Protein AF-A0A179BLR9-F1 (afdb_monomer_lite)

pLDDT: mean 79.7, std 12.79, range [36.75, 91.69]

Radius of gyration: 13.21 Å; chains: 1; bounding box: 29×35×31 Å

Structure (mmCIF, N/CA/C/O backbone):
data_AF-A0A179BLR9-F1
#
_entry.id   AF-A0A179BLR9-F1
#
loop_
_atom_site.group_PDB
_atom_site.id
_atom_site.type_symbol
_atom_site.label_atom_id
_atom_site.label_alt_id
_atom_site.label_comp_id
_atom_site.label_asym_id
_atom_site.label_entity_id
_atom_site.label_seq_id
_atom_site.pdbx_PDB_ins_code
_atom_site.Cartn_x
_atom_site.Cartn_y
_atom_site.Cartn_z
_atom_site.occupancy
_atom_site.B_iso_or_equiv
_atom_site.auth_seq_id
_atom_site.auth_comp_id
_atom_site.auth_asym_id
_atom_site.auth_atom_id
_atom_site.pdbx_PDB_model_num
ATOM 1 N N . MET A 1 1 ? 7.003 -14.435 -12.052 1.00 36.75 1 MET A N 1
ATOM 2 C CA . MET A 1 1 ? 5.749 -13.862 -12.575 1.00 36.75 1 MET A CA 1
ATOM 3 C C . MET A 1 1 ? 4.655 -14.236 -11.608 1.00 36.75 1 MET A C 1
ATOM 5 O O . MET A 1 1 ? 4.218 -15.376 -11.619 1.00 36.75 1 MET A O 1
ATOM 9 N N . THR A 1 2 ? 4.261 -13.303 -10.763 1.00 39.72 2 THR A N 1
ATOM 10 C CA . THR A 1 2 ? 2.920 -13.296 -10.189 1.00 39.72 2 THR A CA 1
ATOM 11 C C . THR A 1 2 ? 2.487 -11.849 -10.309 1.00 39.72 2 THR A C 1
ATOM 13 O O . THR A 1 2 ? 2.745 -11.059 -9.410 1.00 39.72 2 THR A O 1
ATOM 16 N N . SER A 1 3 ? 1.961 -11.477 -11.486 1.00 45.44 3 SER A N 1
ATOM 17 C CA . SER A 1 3 ? 1.013 -10.368 -11.489 1.00 45.44 3 SER A CA 1
ATOM 18 C C . SER A 1 3 ? -0.127 -10.874 -10.632 1.00 45.44 3 SER A C 1
ATOM 20 O O . SER A 1 3 ? -0.691 -11.931 -10.908 1.00 45.44 3 SER A O 1
ATOM 22 N N . ASP A 1 4 ? -0.331 -10.217 -9.513 1.00 55.22 4 ASP A N 1
ATOM 23 C CA . ASP A 1 4 ? -1.473 -10.467 -8.670 1.00 55.22 4 ASP A CA 1
ATOM 24 C C . ASP A 1 4 ? -2.746 -10.342 -9.530 1.00 55.22 4 ASP A C 1
ATOM 26 O O . ASP A 1 4 ? -2.982 -9.290 -10.119 1.00 55.22 4 ASP A O 1
ATOM 30 N N . ASP A 1 5 ? -3.526 -11.421 -9.671 1.00 55.84 5 A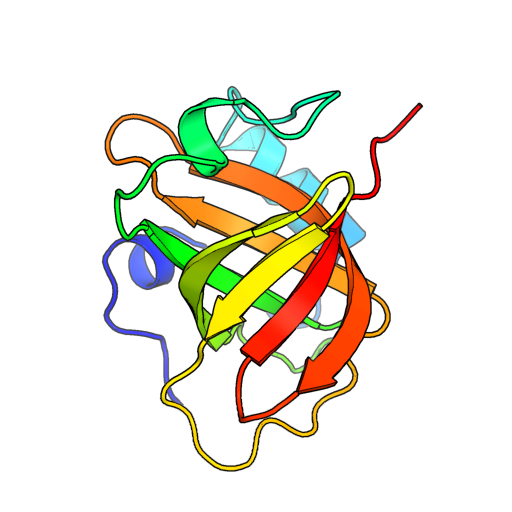SP A N 1
ATOM 31 C CA . ASP A 1 5 ? -4.752 -11.455 -10.497 1.00 55.84 5 ASP A CA 1
ATOM 32 C C . ASP A 1 5 ? -5.924 -10.710 -9.818 1.00 55.84 5 ASP A C 1
ATOM 34 O O . ASP A 1 5 ? -7.091 -10.865 -10.189 1.00 55.84 5 ASP A O 1
ATOM 38 N N . THR A 1 6 ? -5.639 -9.932 -8.774 1.00 68.75 6 THR A N 1
ATOM 39 C CA . THR A 1 6 ? -6.625 -9.099 -8.094 1.00 68.75 6 THR A CA 1
ATOM 40 C C . THR A 1 6 ? -7.010 -7.924 -8.982 1.00 68.75 6 THR A C 1
ATOM 42 O O . THR A 1 6 ? -6.224 -7.453 -9.805 1.00 68.75 6 THR A O 1
ATOM 45 N N . GLU A 1 7 ? -8.240 -7.435 -8.825 1.00 74.88 7 GLU A N 1
ATOM 46 C CA . GLU A 1 7 ? -8.730 -6.278 -9.582 1.00 74.88 7 GLU A CA 1
ATOM 47 C C . GLU A 1 7 ? -7.789 -5.077 -9.413 1.00 74.88 7 GLU A C 1
ATOM 49 O O . GLU A 1 7 ? -7.379 -4.470 -10.400 1.00 74.88 7 GLU A O 1
ATOM 54 N N . LEU A 1 8 ? -7.315 -4.848 -8.184 1.00 79.88 8 LEU A N 1
ATOM 55 C CA . LEU A 1 8 ? -6.310 -3.837 -7.875 1.00 79.88 8 LEU A CA 1
ATOM 56 C C . LEU A 1 8 ? -4.966 -4.094 -8.582 1.00 79.88 8 LEU A C 1
ATOM 58 O O . LEU A 1 8 ? -4.412 -3.175 -9.182 1.00 79.88 8 LEU A O 1
ATOM 62 N N . GLY A 1 9 ? -4.449 -5.325 -8.559 1.00 77.88 9 GLY A N 1
ATOM 63 C CA . GLY A 1 9 ? -3.208 -5.689 -9.252 1.00 77.88 9 GLY A CA 1
ATOM 64 C C . GLY A 1 9 ? -3.279 -5.499 -10.771 1.00 77.88 9 GLY A C 1
ATOM 65 O O . GLY A 1 9 ? -2.293 -5.100 -11.385 1.00 77.88 9 GLY A O 1
ATOM 66 N N . MET A 1 10 ? -4.453 -5.713 -11.374 1.00 79.81 10 MET A N 1
ATOM 67 C CA . MET A 1 10 ? -4.694 -5.472 -12.803 1.00 79.81 10 MET A CA 1
ATOM 68 C C . MET A 1 10 ? -4.873 -3.987 -13.153 1.00 79.81 10 MET A C 1
ATOM 70 O O . MET A 1 10 ? -4.619 -3.599 -14.294 1.00 79.81 10 MET A O 1
ATOM 74 N N . MET A 1 11 ? -5.331 -3.164 -12.206 1.00 82.50 11 MET A N 1
ATOM 75 C CA . MET A 1 11 ? -5.506 -1.720 -12.397 1.00 82.50 11 MET A CA 1
ATOM 76 C C . MET A 1 11 ? -4.189 -0.948 -12.322 1.00 82.50 11 MET A C 1
ATOM 78 O O . MET A 1 11 ? -4.057 0.093 -12.966 1.00 82.50 11 MET A O 1
ATOM 82 N N . LEU A 1 12 ? -3.229 -1.427 -11.529 1.00 85.50 12 LEU A N 1
ATOM 83 C CA . LEU A 1 12 ? -1.957 -0.745 -11.330 1.00 85.50 12 LEU A CA 1
ATOM 84 C C . LEU A 1 12 ? -1.011 -1.001 -12.518 1.00 85.50 12 LEU A C 1
ATOM 86 O O . LEU A 1 12 ? -0.759 -2.158 -12.866 1.00 85.50 12 LEU A O 1
ATOM 90 N N . PRO A 1 13 ? -0.454 0.047 -13.155 1.00 85.38 13 PRO A N 1
ATOM 91 C CA . PRO A 1 13 ? 0.523 -0.135 -14.217 1.00 85.38 13 PRO A CA 1
ATOM 92 C C . PRO A 1 13 ? 1.784 -0.821 -13.679 1.00 85.38 13 PRO A C 1
ATOM 94 O O . PRO A 1 13 ? 2.135 -0.719 -12.508 1.00 85.38 13 PRO A O 1
ATOM 97 N N . MET A 1 14 ? 2.520 -1.522 -14.539 1.00 86.19 14 MET A N 1
ATOM 98 C CA . MET A 1 14 ? 3.764 -2.152 -14.094 1.00 86.19 14 MET A CA 1
ATOM 99 C C . MET A 1 14 ? 4.779 -1.089 -13.659 1.00 86.19 14 MET A C 1
ATOM 101 O O . MET A 1 14 ? 5.134 -0.211 -14.445 1.00 86.19 14 MET A O 1
ATOM 105 N N . ARG A 1 15 ? 5.312 -1.227 -12.440 1.00 88.44 15 ARG A N 1
ATOM 106 C CA . ARG A 1 15 ? 6.353 -0.337 -11.905 1.00 88.44 15 ARG A CA 1
ATOM 107 C C . ARG A 1 15 ? 7.635 -0.329 -12.749 1.00 88.44 15 ARG A C 1
ATOM 109 O O . ARG A 1 15 ? 8.279 0.709 -12.880 1.00 88.44 15 ARG A O 1
ATOM 116 N N . GLY A 1 16 ? 8.018 -1.470 -13.327 1.00 85.38 16 GLY A N 1
ATOM 117 C CA . GLY A 1 16 ? 9.292 -1.592 -14.043 1.00 85.38 16 GLY A CA 1
ATOM 118 C C . GLY A 1 16 ? 10.471 -1.330 -13.104 1.00 85.38 16 GLY A C 1
ATOM 119 O O . GLY A 1 16 ? 10.460 -1.832 -11.994 1.00 85.38 16 GLY A O 1
ATOM 120 N N . THR A 1 17 ? 11.456 -0.535 -13.533 1.00 87.62 17 THR A N 1
ATOM 121 C CA . THR A 1 17 ? 12.650 -0.177 -12.736 1.00 87.62 17 THR A CA 1
ATOM 122 C C . THR A 1 17 ? 12.530 1.188 -12.051 1.00 87.62 17 THR A C 1
ATOM 124 O O . THR A 1 17 ? 13.540 1.809 -11.733 1.00 87.62 17 THR A O 1
ATOM 127 N N . LEU A 1 18 ? 11.316 1.726 -11.916 1.00 90.50 18 LEU A N 1
ATOM 128 C CA . LEU A 1 18 ? 11.113 3.036 -11.302 1.00 90.50 18 LEU A CA 1
ATOM 129 C C . LEU A 1 18 ? 11.340 2.966 -9.790 1.00 90.50 18 LEU A C 1
ATOM 131 O O . LEU A 1 18 ? 10.999 1.976 -9.133 1.00 90.50 18 LEU A O 1
ATOM 135 N N . SER A 1 19 ? 11.846 4.047 -9.203 1.00 91.44 19 SER A N 1
ATOM 136 C CA . SER A 1 19 ? 11.792 4.219 -7.753 1.00 91.44 19 SER A CA 1
ATOM 137 C C . SER A 1 19 ? 10.339 4.364 -7.284 1.00 91.44 19 SER A C 1
ATOM 139 O O . SER A 1 19 ? 9.443 4.709 -8.057 1.00 91.44 19 SER A O 1
ATOM 141 N N . LEU A 1 20 ? 10.087 4.144 -5.989 1.00 90.88 20 LEU A N 1
ATOM 142 C CA . LEU A 1 20 ? 8.742 4.329 -5.432 1.00 90.88 20 LEU A CA 1
ATOM 143 C C . LEU A 1 20 ? 8.206 5.755 -5.632 1.00 90.88 20 LEU A C 1
ATOM 145 O O . LEU A 1 20 ? 7.004 5.929 -5.790 1.00 90.88 20 LEU A O 1
ATOM 149 N N . VAL A 1 21 ? 9.082 6.765 -5.623 1.00 90.19 21 VAL A N 1
ATOM 150 C CA . VAL A 1 21 ? 8.691 8.173 -5.802 1.00 90.19 21 VAL A CA 1
ATOM 151 C C . VAL A 1 21 ? 8.306 8.450 -7.250 1.00 90.19 21 VAL A C 1
ATOM 153 O O . VAL A 1 21 ? 7.242 9.005 -7.493 1.00 90.19 21 VAL A O 1
ATOM 156 N N . GLU A 1 22 ? 9.123 8.014 -8.209 1.00 91.62 22 GLU A N 1
ATOM 157 C CA . GLU A 1 22 ? 8.812 8.178 -9.635 1.00 91.62 22 GLU A CA 1
ATOM 158 C C . GLU A 1 22 ? 7.528 7.435 -10.010 1.00 91.62 22 GLU A C 1
ATOM 160 O O . GLU A 1 22 ? 6.684 7.960 -10.732 1.00 91.62 22 GLU A O 1
ATOM 165 N N . TYR A 1 23 ? 7.353 6.222 -9.482 1.00 90.94 23 TYR A N 1
ATOM 166 C CA . TYR A 1 23 ? 6.138 5.451 -9.699 1.00 90.94 23 TYR A CA 1
ATOM 167 C C . TYR A 1 23 ? 4.914 6.152 -9.089 1.00 90.94 23 TYR A C 1
ATOM 169 O O . TYR A 1 23 ? 3.903 6.320 -9.766 1.00 90.94 23 TYR A O 1
ATOM 177 N N . TYR A 1 24 ? 5.024 6.651 -7.856 1.00 88.12 24 TYR A N 1
ATOM 178 C CA . TYR A 1 24 ? 3.975 7.429 -7.190 1.00 88.12 24 TYR A CA 1
ATOM 179 C C . TYR A 1 24 ? 3.542 8.670 -7.987 1.00 88.12 24 TYR A C 1
ATOM 181 O O . TYR A 1 24 ? 2.346 8.918 -8.131 1.00 88.12 24 TYR A O 1
ATOM 189 N N . GLU A 1 25 ? 4.490 9.432 -8.542 1.00 87.00 25 GLU A N 1
ATOM 190 C CA . GLU A 1 25 ? 4.192 10.625 -9.347 1.00 87.00 25 GLU A CA 1
ATOM 191 C C . GLU A 1 25 ? 3.397 10.300 -10.619 1.00 87.00 25 GLU A C 1
ATOM 193 O O . GLU A 1 25 ? 2.501 11.060 -10.996 1.00 87.00 25 GLU A O 1
ATOM 198 N N . ILE A 1 26 ? 3.680 9.158 -11.255 1.00 87.75 26 ILE A N 1
ATOM 199 C CA . ILE A 1 26 ? 2.920 8.679 -12.417 1.00 87.75 26 ILE A CA 1
ATOM 200 C C . ILE A 1 26 ? 1.492 8.321 -12.000 1.00 87.75 26 ILE A C 1
ATOM 202 O O . ILE A 1 26 ? 0.539 8.812 -12.608 1.00 87.75 26 ILE A O 1
ATOM 206 N N . ILE A 1 27 ? 1.341 7.527 -10.934 1.00 85.75 27 ILE A N 1
ATOM 207 C CA . ILE A 1 27 ? 0.025 7.090 -10.459 1.00 85.75 27 ILE A CA 1
ATOM 208 C C . ILE A 1 27 ? -0.836 8.280 -10.039 1.00 85.75 27 ILE A C 1
ATOM 210 O O . ILE A 1 27 ? -1.994 8.328 -10.433 1.00 85.75 27 ILE A O 1
ATOM 214 N N . ILE A 1 28 ? -0.318 9.265 -9.296 1.00 81.69 28 ILE A N 1
ATOM 215 C CA . ILE A 1 28 ? -1.101 10.461 -8.917 1.00 81.69 28 ILE A CA 1
ATOM 216 C C . ILE A 1 28 ? -1.745 11.130 -10.133 1.00 81.69 28 ILE A C 1
ATOM 218 O O . ILE A 1 28 ? -2.868 11.634 -10.055 1.00 81.69 28 ILE A O 1
ATOM 222 N N . GLY A 1 29 ? -1.019 11.182 -11.252 1.00 75.56 29 GLY A N 1
ATOM 223 C CA . GLY A 1 29 ? -1.526 11.765 -12.487 1.00 75.56 29 GLY A CA 1
ATOM 224 C C . GLY A 1 29 ? -2.778 11.054 -13.008 1.00 75.56 29 GLY A C 1
ATOM 225 O O . GLY A 1 29 ? -3.663 11.716 -13.555 1.00 75.56 29 GLY A O 1
ATOM 226 N N . GLU A 1 30 ? -2.857 9.739 -12.805 1.00 75.12 30 GLU A N 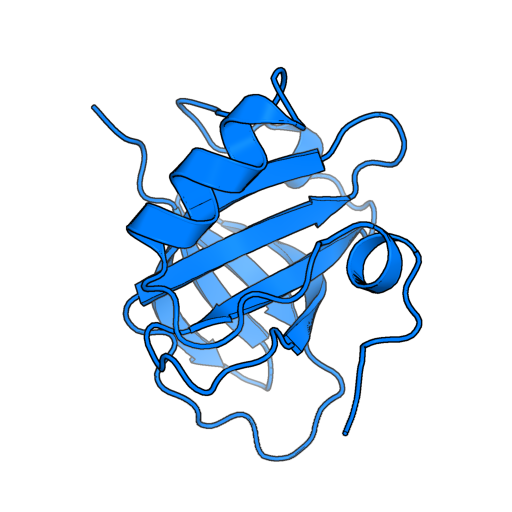1
ATOM 227 C CA . GLU A 1 30 ? -3.938 8.857 -13.257 1.00 75.12 30 GLU A CA 1
ATOM 228 C C . GLU A 1 30 ? -5.063 8.717 -12.215 1.00 75.12 30 GLU A C 1
ATOM 230 O O . GLU A 1 30 ? -6.244 8.756 -12.562 1.00 75.12 30 GLU A O 1
ATOM 235 N N . PHE A 1 31 ? -4.706 8.643 -10.933 1.00 69.25 31 PHE A N 1
ATOM 236 C CA . PHE A 1 31 ? -5.586 8.463 -9.780 1.00 69.25 31 PHE A CA 1
ATOM 237 C C . PHE A 1 31 ? -5.572 9.743 -8.931 1.00 69.25 31 PHE A C 1
ATOM 239 O O . PHE A 1 31 ? -4.949 9.814 -7.873 1.00 69.25 31 PHE A O 1
ATOM 246 N N . ARG A 1 32 ? -6.226 10.801 -9.429 1.00 59.09 32 ARG A N 1
ATOM 247 C CA . ARG A 1 32 ? -6.179 12.152 -8.829 1.00 59.09 32 ARG A CA 1
ATOM 248 C C . ARG A 1 32 ? -6.776 12.268 -7.419 1.00 59.09 32 ARG A C 1
ATOM 250 O O . ARG A 1 32 ? -6.452 13.230 -6.726 1.00 59.09 32 ARG A O 1
ATOM 257 N N . ASP A 1 33 ? -7.604 11.316 -6.994 1.00 58.06 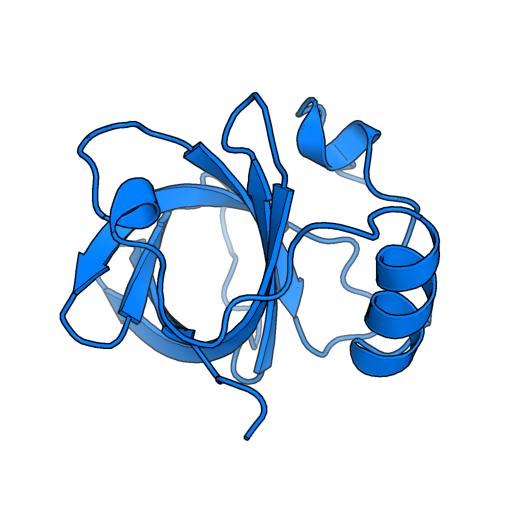33 ASP A N 1
ATOM 258 C CA . ASP A 1 33 ? -8.309 11.340 -5.710 1.00 58.06 33 ASP A CA 1
ATOM 259 C C . ASP A 1 33 ? -7.808 10.190 -4.816 1.00 58.06 33 ASP A C 1
ATOM 261 O O . ASP A 1 33 ? -8.264 9.060 -4.964 1.00 58.06 33 ASP A O 1
ATOM 265 N N . GLY A 1 34 ? -6.858 10.433 -3.900 1.00 57.03 34 GLY A N 1
ATOM 266 C CA . GLY A 1 34 ? -6.386 9.332 -3.037 1.00 57.03 34 GLY A CA 1
ATOM 267 C C . GLY A 1 34 ? -5.233 9.572 -2.060 1.00 57.03 34 GLY A C 1
ATOM 268 O O . GLY A 1 34 ? -4.715 8.596 -1.517 1.00 57.03 34 GLY A O 1
ATOM 269 N N . ILE A 1 35 ? -4.820 10.820 -1.812 1.00 56.78 35 ILE A N 1
ATOM 270 C CA . ILE A 1 35 ? -3.757 11.135 -0.841 1.00 56.78 35 ILE A CA 1
ATOM 271 C C . ILE A 1 35 ? -4.411 11.649 0.439 1.00 56.78 35 ILE A C 1
ATOM 273 O O . ILE A 1 35 ? -5.164 12.624 0.401 1.00 56.78 35 ILE A O 1
ATOM 277 N N . PHE A 1 36 ? -4.129 11.001 1.569 1.00 60.06 36 PHE A N 1
ATOM 278 C CA . PHE A 1 36 ? -4.742 11.340 2.851 1.00 60.06 36 PHE A CA 1
ATOM 279 C C . PHE A 1 36 ? -3.702 11.755 3.892 1.00 60.06 36 PHE A C 1
ATOM 281 O O . PHE A 1 36 ? -2.732 11.042 4.138 1.00 60.06 36 PHE A O 1
ATOM 288 N N . ASP A 1 37 ? -3.976 12.870 4.574 1.00 54.62 37 ASP A N 1
ATOM 289 C CA . ASP A 1 37 ? -3.149 13.413 5.663 1.00 54.62 37 ASP A CA 1
ATOM 290 C C . ASP A 1 37 ? -3.392 12.723 7.017 1.00 54.62 37 ASP A C 1
ATOM 292 O O . ASP A 1 37 ? -2.810 13.109 8.027 1.00 54.62 37 ASP A O 1
ATOM 296 N N . LYS A 1 38 ? -4.266 11.713 7.069 1.00 62.66 38 LYS A N 1
ATOM 297 C CA . LYS A 1 38 ? -4.502 10.816 8.213 1.00 62.66 38 LYS A CA 1
ATOM 298 C C . LYS A 1 38 ? -4.925 9.456 7.678 1.00 62.66 38 LYS A C 1
ATOM 300 O O . LYS A 1 38 ? -5.516 9.412 6.604 1.00 62.66 38 LYS A O 1
ATOM 305 N N . ILE A 1 39 ? -4.692 8.378 8.437 1.00 68.19 39 ILE A N 1
ATOM 306 C CA . ILE A 1 39 ? -5.342 7.088 8.156 1.00 68.19 39 ILE A CA 1
ATOM 307 C C . ILE A 1 39 ? -6.849 7.358 8.166 1.00 68.19 39 ILE A C 1
ATOM 309 O O . ILE A 1 39 ? -7.366 7.748 9.215 1.00 68.19 39 ILE A O 1
ATOM 313 N N . PRO A 1 40 ? -7.553 7.231 7.031 1.00 70.06 40 PRO A N 1
ATOM 314 C CA . PRO A 1 40 ? -8.980 7.476 7.027 1.00 70.06 40 PRO A CA 1
ATOM 315 C C . PRO A 1 40 ? -9.652 6.445 7.931 1.00 70.06 40 PRO A C 1
ATOM 317 O O . PRO A 1 40 ? -9.355 5.255 7.822 1.00 70.06 40 PRO A O 1
ATOM 320 N N . ASP A 1 41 ? -10.582 6.879 8.785 1.00 74.88 41 ASP A N 1
ATOM 321 C CA . ASP A 1 41 ? -11.314 5.985 9.698 1.00 74.88 41 ASP A CA 1
ATOM 322 C C . ASP A 1 41 ? -11.972 4.805 8.951 1.00 74.88 41 ASP A C 1
ATOM 324 O O . ASP A 1 41 ? -12.175 3.736 9.522 1.00 74.88 41 ASP A O 1
ATOM 328 N N . ILE A 1 42 ? -12.242 4.969 7.647 1.00 73.56 42 ILE A N 1
ATOM 329 C CA . ILE A 1 42 ? -12.771 3.924 6.762 1.00 73.56 42 ILE A CA 1
ATOM 330 C C . ILE A 1 42 ? -11.836 2.707 6.626 1.00 73.56 42 ILE A C 1
ATOM 332 O O . ILE A 1 42 ? -12.321 1.580 6.530 1.00 73.56 42 ILE A O 1
ATOM 336 N N . LEU A 1 43 ? -10.510 2.906 6.692 1.00 80.44 43 LEU A N 1
ATOM 337 C CA . LEU A 1 43 ? -9.515 1.826 6.645 1.00 80.44 43 LEU A CA 1
ATOM 338 C C . LEU A 1 43 ? -9.483 1.022 7.950 1.00 80.44 43 LEU A C 1
ATOM 340 O O . LEU A 1 43 ? -9.047 -0.122 7.970 1.00 80.44 43 LEU A O 1
ATOM 344 N N . CYS A 1 44 ? -9.963 1.611 9.043 1.00 82.88 44 CYS A N 1
ATOM 345 C CA . CYS A 1 44 ? -10.050 0.986 10.359 1.00 82.88 44 CYS A CA 1
ATOM 346 C C . CYS A 1 44 ? -11.382 0.255 10.593 1.00 82.88 44 CYS A C 1
ATOM 348 O O . CYS A 1 44 ? -11.777 0.032 11.738 1.00 82.88 44 CYS A O 1
ATOM 350 N N . THR A 1 45 ? -12.102 -0.096 9.528 1.00 77.31 45 THR A N 1
ATOM 351 C CA . THR A 1 45 ? -13.356 -0.850 9.622 1.00 77.31 45 THR A CA 1
ATOM 352 C C . THR A 1 45 ? -13.100 -2.359 9.563 1.00 77.31 45 THR A C 1
ATOM 354 O O . THR A 1 45 ? -12.066 -2.805 9.077 1.00 77.31 45 THR A O 1
ATOM 357 N N . ASP A 1 46 ? -14.062 -3.176 10.007 1.00 69.12 46 ASP A N 1
ATOM 358 C CA . ASP A 1 46 ? -13.985 -4.649 9.914 1.00 69.12 46 ASP A CA 1
ATOM 359 C C . ASP A 1 46 ? -14.089 -5.179 8.463 1.00 69.12 46 ASP A C 1
ATOM 361 O O . ASP A 1 46 ? -14.186 -6.388 8.227 1.00 69.12 46 ASP A O 1
ATOM 365 N N . LYS A 1 47 ? -14.113 -4.287 7.462 1.00 76.44 47 LYS A N 1
ATOM 366 C CA . LYS A 1 47 ? -14.165 -4.658 6.050 1.00 76.44 47 LYS A CA 1
ATOM 367 C C . LYS A 1 47 ? -12.767 -5.078 5.601 1.00 76.44 47 LYS A C 1
ATOM 369 O O . LYS A 1 47 ? -11.816 -4.309 5.665 1.00 76.44 47 LYS A O 1
ATOM 374 N N . ARG A 1 48 ? -12.657 -6.307 5.096 1.00 81.31 48 ARG A N 1
ATOM 375 C CA . ARG A 1 48 ? -11.439 -6.777 4.432 1.00 81.31 48 ARG A CA 1
ATOM 376 C C . ARG A 1 48 ? -11.259 -6.015 3.121 1.00 81.31 48 ARG A C 1
ATOM 378 O O . ARG A 1 48 ? -12.170 -6.016 2.295 1.00 81.31 48 ARG A O 1
ATOM 385 N N . CYS A 1 49 ? -10.084 -5.424 2.941 1.00 88.25 49 CYS A N 1
ATOM 386 C CA . CYS A 1 49 ? -9.712 -4.687 1.736 1.00 88.25 49 CYS A CA 1
ATOM 387 C C . CYS A 1 49 ? -8.491 -5.327 1.082 1.00 88.25 49 CYS A C 1
ATOM 389 O O . CYS A 1 49 ? -7.587 -5.796 1.782 1.00 88.25 49 CYS A O 1
ATOM 391 N N . ASP A 1 50 ? -8.479 -5.344 -0.246 1.00 90.44 50 ASP A N 1
ATOM 392 C CA . ASP A 1 50 ? -7.321 -5.755 -1.028 1.00 90.44 50 ASP A CA 1
ATOM 393 C C . ASP A 1 50 ? -6.285 -4.636 -1.041 1.00 90.44 50 ASP A C 1
ATOM 395 O O . ASP A 1 50 ? -6.617 -3.449 -1.091 1.00 90.44 50 ASP A O 1
ATOM 399 N N . ALA A 1 51 ? -5.019 -5.023 -0.955 1.00 91.25 51 ALA A N 1
ATOM 400 C CA . ALA A 1 51 ? -3.905 -4.102 -0.973 1.00 91.25 51 ALA A CA 1
ATOM 401 C C . ALA A 1 51 ? -2.767 -4.644 -1.832 1.00 91.25 51 ALA A C 1
ATOM 403 O O . ALA A 1 51 ? -2.472 -5.838 -1.816 1.00 91.25 51 ALA A O 1
ATOM 404 N N . VAL A 1 52 ? -2.088 -3.744 -2.533 1.00 91.38 52 VAL A N 1
ATOM 405 C CA . VAL A 1 52 ? -0.822 -4.036 -3.203 1.00 91.38 52 VAL A CA 1
ATOM 406 C C . VAL A 1 52 ? 0.256 -3.204 -2.532 1.00 91.38 52 VAL A C 1
ATOM 408 O O . VAL A 1 52 ? 0.113 -1.990 -2.370 1.00 91.38 52 VAL A O 1
ATOM 411 N N . ILE A 1 53 ? 1.330 -3.868 -2.115 1.00 91.00 53 ILE A N 1
ATOM 412 C CA . ILE A 1 53 ? 2.452 -3.240 -1.422 1.00 91.00 53 ILE A CA 1
ATOM 413 C C . ILE A 1 53 ? 3.705 -3.417 -2.266 1.00 91.00 53 ILE A C 1
ATOM 415 O O . ILE A 1 53 ? 4.080 -4.540 -2.600 1.00 91.00 53 ILE A O 1
ATOM 419 N N . PHE A 1 54 ? 4.358 -2.299 -2.564 1.00 90.94 54 PHE A N 1
ATOM 420 C CA . PHE A 1 54 ? 5.672 -2.253 -3.194 1.00 90.94 54 PHE A CA 1
ATOM 421 C C . PHE A 1 54 ? 6.723 -1.906 -2.142 1.00 90.94 54 PHE A C 1
ATOM 423 O O . PHE A 1 54 ? 6.551 -0.957 -1.375 1.00 90.94 54 PHE A O 1
ATOM 430 N N . SER A 1 55 ? 7.821 -2.646 -2.113 1.00 90.31 55 SER A N 1
ATOM 431 C CA . SER A 1 55 ? 9.024 -2.357 -1.338 1.00 90.31 55 SER A CA 1
ATOM 432 C C . SER A 1 55 ? 9.928 -1.360 -2.066 1.00 90.31 55 SER A C 1
ATOM 434 O O . SER A 1 55 ? 9.710 -1.003 -3.223 1.00 90.31 55 SER A O 1
ATOM 436 N N . ALA A 1 56 ? 10.983 -0.896 -1.400 1.00 88.38 56 ALA A N 1
ATOM 437 C CA . ALA A 1 56 ? 11.962 -0.015 -2.029 1.00 88.38 56 ALA A CA 1
ATOM 438 C C . ALA A 1 56 ? 12.793 -0.692 -3.138 1.00 88.38 56 ALA A C 1
ATOM 440 O O . ALA A 1 56 ? 13.445 0.028 -3.892 1.00 88.38 56 ALA A O 1
ATOM 441 N N . ASP A 1 57 ? 12.771 -2.024 -3.261 1.00 87.56 57 ASP A N 1
ATOM 442 C CA . ASP A 1 57 ? 13.462 -2.730 -4.343 1.00 87.56 57 ASP A CA 1
ATOM 443 C C . ASP A 1 57 ? 12.838 -2.353 -5.696 1.00 87.56 57 ASP A C 1
ATOM 445 O O . ASP A 1 57 ? 11.627 -2.428 -5.879 1.00 87.56 57 ASP A O 1
ATOM 449 N N . GLU A 1 58 ? 13.658 -1.899 -6.642 1.00 85.44 58 GLU A N 1
ATOM 450 C CA . GLU A 1 58 ? 13.238 -1.556 -8.008 1.00 85.44 58 GLU A CA 1
ATOM 451 C C . GLU A 1 58 ? 12.787 -2.778 -8.808 1.00 85.44 58 GLU A C 1
ATOM 453 O O . GLU A 1 58 ? 12.091 -2.624 -9.802 1.00 85.44 58 GLU A O 1
ATOM 458 N N . MET A 1 59 ? 13.151 -3.983 -8.375 1.00 84.25 59 MET A N 1
ATOM 459 C CA . MET A 1 59 ? 12.718 -5.229 -9.000 1.00 84.25 59 MET A CA 1
ATOM 460 C C . MET A 1 59 ? 11.413 -5.774 -8.407 1.00 84.25 59 MET A C 1
ATOM 462 O O . MET A 1 59 ? 10.873 -6.749 -8.939 1.00 84.25 59 MET A O 1
ATOM 466 N N . ASP A 1 60 ? 10.894 -5.163 -7.337 1.00 85.69 60 ASP A N 1
ATOM 467 C CA . ASP A 1 60 ? 9.628 -5.561 -6.729 1.00 85.69 60 ASP A CA 1
ATOM 468 C C . ASP A 1 60 ? 8.450 -5.146 -7.620 1.00 85.69 60 ASP A C 1
ATOM 470 O O . ASP A 1 60 ? 8.163 -3.961 -7.827 1.00 85.69 60 ASP A O 1
ATOM 474 N N . GLY A 1 61 ? 7.758 -6.160 -8.141 1.00 83.62 61 GLY A N 1
ATOM 475 C CA . GLY A 1 61 ? 6.576 -6.012 -8.986 1.00 83.62 61 GLY A CA 1
ATOM 476 C C . GLY A 1 61 ? 5.294 -5.672 -8.225 1.00 83.62 61 GLY A C 1
ATOM 477 O O . GLY A 1 61 ? 4.254 -5.533 -8.864 1.00 83.62 61 GLY A O 1
ATOM 478 N N . GLY A 1 62 ? 5.366 -5.534 -6.902 1.00 88.19 62 GLY A N 1
ATOM 479 C CA . GLY A 1 62 ? 4.215 -5.367 -6.032 1.00 88.19 62 GLY A CA 1
ATOM 480 C C . GLY A 1 62 ? 3.684 -6.720 -5.580 1.00 88.19 62 GLY A C 1
ATOM 481 O O . GLY A 1 62 ? 3.585 -7.675 -6.352 1.00 88.19 62 GLY A O 1
ATOM 482 N N . THR A 1 63 ? 3.339 -6.802 -4.300 1.00 88.38 63 THR A N 1
ATOM 483 C CA . THR A 1 63 ? 2.835 -8.031 -3.691 1.00 88.38 63 THR A CA 1
ATOM 484 C C . THR A 1 63 ? 1.446 -7.821 -3.109 1.00 88.38 63 THR A C 1
ATOM 486 O O . THR A 1 63 ? 1.162 -6.769 -2.533 1.00 88.38 63 THR A O 1
ATOM 489 N N . HIS A 1 64 ? 0.591 -8.839 -3.236 1.00 88.62 64 HIS A N 1
ATOM 490 C CA . HIS A 1 64 ? -0.758 -8.830 -2.676 1.00 88.62 64 HIS A CA 1
ATOM 491 C C . HIS A 1 64 ? -0.769 -8.977 -1.161 1.00 88.62 64 HIS A C 1
ATOM 493 O O . HIS A 1 64 ? -0.124 -9.867 -0.585 1.00 88.62 64 HIS A O 1
ATOM 499 N N . PHE A 1 65 ? -1.599 -8.162 -0.530 1.00 90.62 65 PHE A N 1
ATOM 500 C CA . PHE A 1 65 ? -1.942 -8.233 0.874 1.00 90.62 65 PHE A CA 1
ATOM 501 C C . PHE A 1 65 ? -3.439 -8.013 1.064 1.00 90.62 65 PHE A C 1
ATOM 503 O O . PHE A 1 65 ? -4.131 -7.413 0.249 1.00 90.62 65 PHE A O 1
ATOM 510 N N . TYR A 1 66 ? -3.920 -8.443 2.220 1.00 91.06 66 TYR A N 1
ATOM 511 C CA . TYR A 1 66 ? -5.207 -8.034 2.748 1.00 91.06 66 TYR A CA 1
ATOM 512 C C . TYR A 1 66 ? -4.988 -7.120 3.939 1.00 91.06 66 TYR A C 1
ATOM 514 O O . TYR A 1 66 ? -4.175 -7.431 4.816 1.00 91.06 66 TYR A O 1
ATOM 522 N N . LEU A 1 67 ? -5.751 -6.036 3.995 1.00 91.19 67 LEU A N 1
ATOM 523 C CA . LEU A 1 67 ? -5.883 -5.246 5.207 1.00 91.19 67 LEU A CA 1
ATOM 524 C C . LEU A 1 67 ? -6.675 -6.060 6.241 1.00 91.19 67 LEU A C 1
ATOM 526 O O . LEU A 1 67 ? -7.803 -6.485 5.989 1.00 91.19 67 LEU A O 1
ATOM 530 N N . ASP A 1 68 ? -6.043 -6.318 7.383 1.00 89.12 68 ASP A N 1
ATOM 531 C CA . ASP A 1 68 ? -6.542 -7.169 8.472 1.00 89.12 68 ASP A CA 1
ATOM 532 C C . ASP A 1 68 ? -6.928 -6.338 9.711 1.00 89.12 68 ASP A C 1
ATOM 534 O O . ASP A 1 68 ? -7.451 -6.882 10.683 1.00 89.12 68 ASP A O 1
ATOM 538 N N . GLY A 1 69 ? -6.643 -5.030 9.694 1.00 88.50 69 GLY A N 1
ATOM 539 C CA . GLY A 1 69 ? -7.036 -4.069 10.722 1.00 88.50 69 GLY A CA 1
ATOM 540 C C . GLY A 1 69 ? -6.082 -2.879 10.829 1.00 88.50 69 GLY A C 1
ATOM 541 O O . GLY A 1 69 ? -5.181 -2.698 10.008 1.00 88.50 69 GLY A O 1
ATOM 542 N N . CYS A 1 70 ? -6.258 -2.086 11.881 1.00 87.75 70 CYS A N 1
ATOM 543 C CA . CYS A 1 70 ? -5.392 -0.958 12.197 1.00 87.75 70 CYS A CA 1
ATOM 544 C C . CYS A 1 70 ? -5.122 -0.850 13.707 1.00 87.75 70 CYS A C 1
ATOM 546 O O . CYS A 1 70 ? -5.880 -1.345 14.541 1.00 87.75 70 CYS A O 1
ATOM 548 N N . GLU A 1 71 ? -4.038 -0.165 14.046 1.00 85.25 71 GLU A N 1
ATOM 549 C CA . GLU A 1 71 ? -3.713 0.368 15.368 1.00 85.25 71 GLU A CA 1
ATOM 550 C C . GLU A 1 71 ? -3.497 1.884 15.251 1.00 85.25 71 GLU A C 1
ATOM 552 O O . GLU A 1 71 ? -3.443 2.417 14.145 1.00 85.25 71 GLU A O 1
ATOM 557 N N . THR A 1 72 ? -3.343 2.576 16.387 1.00 76.50 72 THR A N 1
ATOM 558 C CA . THR A 1 72 ? -3.254 4.047 16.512 1.00 76.50 72 THR A CA 1
ATOM 559 C C . THR A 1 72 ? -2.449 4.755 15.415 1.00 76.50 72 THR A C 1
ATOM 561 O O . THR A 1 72 ? -2.792 5.871 15.037 1.00 76.50 72 THR A O 1
ATOM 564 N N . ASP A 1 73 ? -1.374 4.138 14.926 1.00 78.38 73 ASP A N 1
ATOM 565 C CA . ASP A 1 73 ? -0.465 4.704 13.930 1.00 78.38 73 ASP A CA 1
ATOM 566 C C . ASP A 1 73 ? -0.068 3.729 12.806 1.00 78.38 73 ASP A C 1
ATOM 568 O O . ASP A 1 73 ? 0.826 4.023 12.014 1.00 78.38 73 ASP A O 1
ATOM 572 N N . SER A 1 74 ? -0.677 2.543 12.762 1.00 87.44 74 SER A N 1
ATOM 573 C CA . SER A 1 74 ? -0.210 1.440 11.921 1.00 87.44 74 SER A CA 1
ATOM 574 C C . SER A 1 74 ? -1.376 0.734 11.250 1.00 87.44 74 SER A C 1
ATOM 576 O O . SER A 1 74 ? -2.396 0.469 11.881 1.00 87.44 74 SER A O 1
ATOM 578 N N . LEU A 1 75 ? -1.197 0.353 9.993 1.00 90.69 75 LEU A N 1
ATOM 579 C CA . LEU A 1 75 ? -2.093 -0.575 9.313 1.00 90.69 75 LEU A CA 1
ATOM 580 C C . LEU A 1 75 ? -1.509 -1.984 9.375 1.00 90.69 75 LEU A C 1
ATOM 582 O O . LEU A 1 75 ? -0.292 -2.174 9.297 1.00 90.69 75 LEU A O 1
ATOM 586 N N . ILE A 1 76 ? -2.388 -2.963 9.563 1.00 9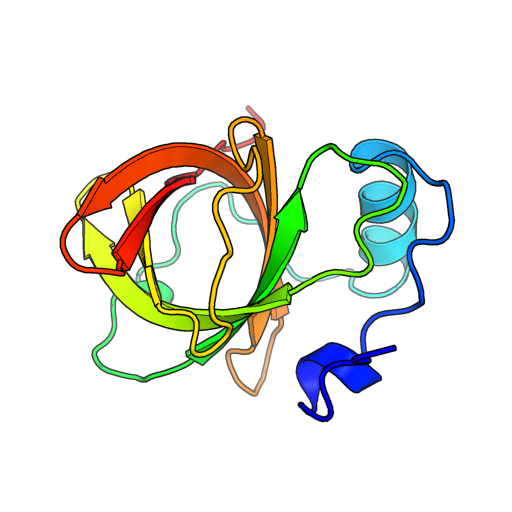1.69 76 ILE A N 1
ATOM 587 C CA . ILE A 1 76 ? -2.029 -4.362 9.761 1.00 91.69 76 ILE A CA 1
ATOM 588 C C . ILE A 1 76 ? -2.388 -5.121 8.496 1.00 91.69 76 ILE A C 1
ATOM 590 O O . ILE A 1 76 ? -3.561 -5.247 8.150 1.00 91.69 76 ILE A O 1
ATOM 594 N N . PHE A 1 77 ? -1.382 -5.673 7.833 1.00 91.56 77 PHE A N 1
ATOM 595 C CA . PHE A 1 77 ? -1.557 -6.408 6.588 1.00 91.56 77 PHE A CA 1
ATOM 596 C C . PHE A 1 77 ? -1.226 -7.880 6.755 1.00 91.56 77 PHE A C 1
ATOM 598 O O . PHE A 1 77 ? -0.360 -8.258 7.545 1.00 91.56 77 PHE A O 1
ATOM 605 N N . ARG A 1 78 ? -1.884 -8.728 5.972 1.00 90.50 78 ARG A N 1
ATOM 606 C CA . ARG A 1 78 ? -1.575 -10.153 5.874 1.00 90.50 78 ARG A CA 1
ATOM 607 C C . ARG A 1 78 ? -1.383 -10.527 4.415 1.00 90.50 78 ARG A C 1
ATOM 609 O O . ARG A 1 78 ? -2.266 -10.257 3.609 1.00 90.50 78 ARG A O 1
ATOM 616 N N . SER A 1 79 ? -0.280 -11.192 4.093 1.00 84.94 79 SER A N 1
ATOM 617 C CA . SER A 1 79 ? -0.104 -11.807 2.776 1.00 84.94 79 SER A CA 1
ATOM 618 C C . SER A 1 79 ? -0.334 -13.312 2.836 1.00 84.94 79 SER A C 1
ATOM 620 O O . SER A 1 79 ? -0.121 -13.951 3.868 1.00 84.94 79 SER A O 1
ATOM 622 N N . ASN A 1 80 ? -0.755 -13.871 1.704 1.00 74.06 80 ASN A N 1
ATOM 623 C CA . ASN A 1 80 ? -0.769 -15.312 1.473 1.00 74.06 80 ASN A CA 1
ATOM 624 C C . ASN A 1 80 ? 0.531 -15.809 0.820 1.00 74.06 80 ASN A C 1
ATOM 626 O O . ASN A 1 80 ? 0.715 -17.021 0.703 1.00 74.06 80 ASN A O 1
ATOM 630 N N . ALA A 1 81 ? 1.415 -14.910 0.369 1.00 70.12 81 ALA A N 1
ATOM 631 C CA . ALA A 1 81 ? 2.656 -15.312 -0.274 1.00 70.12 81 ALA A CA 1
ATOM 632 C C . ALA A 1 81 ? 3.668 -15.808 0.772 1.00 70.12 81 ALA A C 1
ATOM 634 O O . ALA A 1 81 ? 3.945 -15.166 1.788 1.00 70.12 81 ALA A O 1
ATOM 635 N N . LEU A 1 82 ? 4.189 -17.011 0.533 1.00 59.66 82 LEU A N 1
ATOM 636 C CA . LEU A 1 82 ? 5.205 -17.638 1.370 1.00 59.66 82 LEU A CA 1
ATOM 637 C C . LEU A 1 82 ? 6.568 -17.004 1.081 1.00 59.66 82 LEU A C 1
ATOM 639 O O . LEU A 1 82 ? 6.929 -16.833 -0.078 1.00 59.66 82 LEU A O 1
ATOM 643 N N . GLY A 1 83 ? 7.346 -16.725 2.129 1.00 58.38 83 GLY A N 1
ATOM 644 C CA . GLY A 1 83 ? 8.730 -16.258 1.979 1.00 58.38 83 GLY A CA 1
ATOM 645 C C . GLY A 1 83 ? 8.889 -14.754 1.761 1.00 58.38 83 GLY A C 1
ATOM 646 O O . GLY A 1 83 ? 9.972 -14.321 1.383 1.00 58.38 83 GLY A O 1
ATOM 647 N N . ILE A 1 84 ? 7.852 -13.958 2.034 1.00 59.47 84 ILE A N 1
ATOM 648 C CA . ILE A 1 84 ? 7.972 -12.502 2.105 1.00 59.47 84 ILE A CA 1
ATOM 649 C C . ILE A 1 84 ? 8.747 -12.127 3.382 1.00 59.47 84 ILE A C 1
ATOM 651 O O . ILE A 1 84 ? 8.183 -11.763 4.414 1.00 59.47 84 ILE A O 1
ATOM 655 N N . GLU A 1 85 ? 10.065 -12.243 3.318 1.00 58.56 85 GLU A N 1
ATOM 656 C CA . GLU A 1 85 ? 11.002 -11.60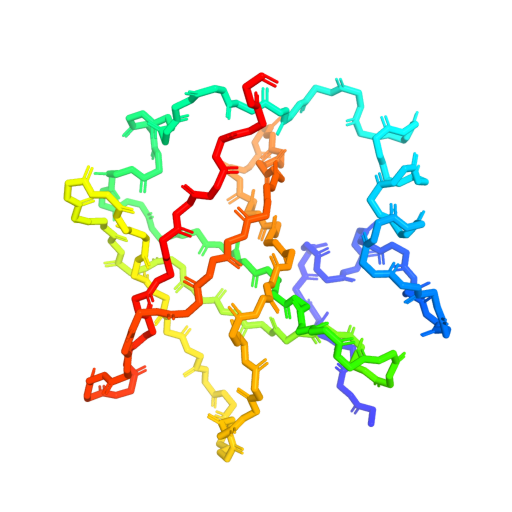8 4.253 1.00 58.56 85 GLU A CA 1
ATOM 657 C C . GLU A 1 85 ? 11.631 -10.353 3.618 1.00 58.56 85 GLU A C 1
ATOM 659 O O . GLU A 1 85 ? 12.704 -9.910 4.022 1.00 58.56 85 GLU A O 1
ATOM 664 N N . GLU A 1 86 ? 10.982 -9.791 2.593 1.00 60.00 86 GLU A N 1
ATOM 665 C CA . GLU A 1 86 ? 11.498 -8.647 1.845 1.00 60.00 86 GLU A CA 1
ATOM 666 C C . GLU A 1 86 ? 11.380 -7.328 2.622 1.00 60.00 86 GLU A C 1
ATOM 668 O O . GLU A 1 86 ? 10.509 -7.124 3.474 1.00 60.00 86 GLU A O 1
ATOM 673 N N . ASP A 1 87 ? 12.336 -6.439 2.350 1.00 68.62 87 ASP A N 1
ATOM 674 C CA . ASP A 1 87 ? 12.674 -5.259 3.140 1.00 68.62 87 ASP A CA 1
ATOM 675 C C . ASP A 1 87 ? 11.650 -4.122 2.941 1.00 68.62 87 ASP A C 1
ATOM 677 O O . ASP A 1 87 ? 11.963 -3.068 2.388 1.00 68.62 87 ASP A O 1
ATOM 681 N N . TYR A 1 88 ? 10.415 -4.285 3.434 1.00 80.31 88 TYR A N 1
ATOM 682 C CA . TYR A 1 88 ? 9.390 -3.221 3.435 1.00 80.31 88 TYR A CA 1
ATOM 683 C C . TYR A 1 88 ? 9.695 -2.061 4.393 1.00 80.31 88 TYR A C 1
ATOM 685 O O . TYR A 1 88 ? 8.798 -1.283 4.729 1.00 80.31 88 TYR A O 1
ATOM 693 N N . LYS A 1 89 ? 10.954 -1.894 4.830 1.00 85.31 89 LYS A N 1
ATOM 694 C CA . LYS A 1 89 ? 11.419 -0.738 5.618 1.00 85.31 89 LYS A CA 1
ATOM 695 C C . LYS A 1 89 ? 10.857 0.573 5.095 1.00 85.31 89 LYS A C 1
ATOM 697 O O . LYS A 1 89 ? 10.494 1.410 5.906 1.00 85.31 89 LYS A O 1
ATOM 702 N N . LYS A 1 90 ? 10.778 0.714 3.769 1.00 88.81 90 LYS A N 1
ATOM 703 C CA . LYS A 1 90 ? 9.967 1.718 3.082 1.00 88.81 90 LYS A CA 1
ATOM 704 C C . LYS A 1 90 ? 9.088 1.024 2.059 1.00 88.81 90 LYS A C 1
ATOM 706 O O . LYS A 1 90 ? 9.565 0.159 1.327 1.00 88.81 90 LYS A O 1
ATOM 711 N N . SER A 1 91 ? 7.833 1.427 2.008 1.00 91.12 91 SER A N 1
ATOM 712 C CA . SER A 1 91 ? 6.841 0.852 1.114 1.00 91.12 91 SER A CA 1
ATOM 713 C C . SER A 1 91 ? 5.915 1.916 0.547 1.00 91.12 91 SER A C 1
ATOM 715 O O . SER A 1 91 ? 5.693 2.954 1.173 1.00 91.12 91 SER A O 1
ATOM 717 N N . LEU A 1 92 ? 5.397 1.651 -0.648 1.00 91.19 92 LEU A N 1
ATOM 718 C CA . LEU A 1 92 ? 4.253 2.349 -1.219 1.00 91.19 92 LEU A CA 1
ATOM 719 C C . LEU A 1 92 ? 3.076 1.379 -1.219 1.00 91.19 92 LEU A C 1
ATOM 721 O O . LEU A 1 92 ? 3.191 0.264 -1.731 1.00 91.19 92 LEU A O 1
ATOM 725 N N . ILE A 1 93 ? 1.972 1.802 -0.618 1.00 90.44 93 ILE A N 1
ATOM 726 C CA . ILE A 1 93 ? 0.785 0.978 -0.432 1.00 90.44 93 ILE A CA 1
ATOM 727 C C . ILE A 1 93 ? -0.353 1.538 -1.264 1.00 90.44 93 ILE A C 1
ATOM 729 O O . ILE A 1 93 ? -0.603 2.742 -1.248 1.00 90.44 93 ILE A O 1
ATOM 733 N N . PHE A 1 94 ? -1.067 0.626 -1.912 1.00 90.25 94 PHE A N 1
ATOM 734 C CA . PHE A 1 94 ? -2.352 0.843 -2.556 1.00 90.25 94 PHE A CA 1
ATOM 735 C C . PHE A 1 94 ? -3.394 -0.006 -1.840 1.00 90.25 94 PHE A C 1
ATOM 737 O O . PHE A 1 94 ? -3.140 -1.186 -1.612 1.00 90.25 94 PHE A O 1
ATOM 744 N N . ILE A 1 95 ? -4.546 0.563 -1.489 1.00 89.38 95 ILE A N 1
ATOM 745 C CA . ILE A 1 95 ? -5.663 -0.174 -0.880 1.00 89.38 95 ILE A CA 1
ATOM 746 C C . ILE A 1 95 ? -6.938 0.121 -1.652 1.00 89.38 95 ILE A C 1
ATOM 748 O O . ILE A 1 95 ? -7.338 1.279 -1.753 1.00 89.38 95 ILE A O 1
ATOM 752 N N . ASP A 1 96 ? -7.602 -0.929 -2.119 1.00 87.31 96 ASP A N 1
ATOM 753 C CA . ASP A 1 96 ? -8.906 -0.833 -2.763 1.00 87.31 96 ASP A CA 1
ATOM 754 C C . ASP A 1 96 ? -10.034 -0.784 -1.716 1.00 87.31 96 ASP A C 1
ATOM 756 O O . ASP A 1 96 ? -10.166 -1.664 -0.858 1.00 87.31 96 ASP A O 1
ATOM 760 N N . GLN A 1 97 ? -10.846 0.273 -1.766 1.00 81.50 97 GLN A N 1
ATOM 761 C CA . GLN A 1 97 ? -12.048 0.445 -0.943 1.00 81.50 97 GLN A CA 1
ATOM 762 C C . GLN A 1 97 ? -13.350 0.129 -1.704 1.00 81.50 97 GLN A C 1
ATOM 764 O O . GLN A 1 97 ? -14.420 0.037 -1.085 1.00 81.50 97 GLN A O 1
ATOM 769 N N . GLY A 1 98 ? -13.258 -0.123 -3.011 1.00 79.12 98 GLY A N 1
ATOM 770 C CA . GLY A 1 98 ? -14.344 -0.390 -3.949 1.00 79.12 98 GLY A CA 1
ATOM 771 C C . GLY A 1 98 ? -14.721 0.832 -4.786 1.00 79.12 98 GLY A C 1
ATOM 772 O O . GLY A 1 98 ? -14.844 0.730 -6.001 1.00 79.12 98 GLY A O 1
ATOM 773 N N . ASP A 1 99 ? -14.917 1.992 -4.157 1.00 75.25 99 ASP A N 1
ATOM 774 C CA . ASP A 1 99 ? -15.226 3.261 -4.836 1.00 75.25 99 ASP A CA 1
ATOM 775 C C . ASP A 1 99 ? -14.012 4.192 -4.978 1.00 75.25 99 ASP A C 1
ATOM 777 O O . ASP A 1 99 ? -14.060 5.155 -5.743 1.00 75.25 99 ASP A O 1
ATOM 781 N N . ALA A 1 100 ? -12.925 3.895 -4.265 1.00 77.88 100 ALA A N 1
ATOM 782 C CA . ALA A 1 100 ? -11.683 4.650 -4.289 1.00 77.88 100 ALA A CA 1
ATOM 783 C C . ALA A 1 100 ? -10.475 3.746 -4.008 1.00 77.88 100 ALA A C 1
ATOM 785 O O . ALA A 1 100 ? -10.595 2.702 -3.362 1.00 77.88 100 ALA A O 1
ATOM 786 N N . ILE A 1 101 ? -9.298 4.201 -4.442 1.00 82.00 101 ILE A N 1
ATOM 787 C CA . ILE A 1 101 ? -8.010 3.599 -4.095 1.00 82.00 101 ILE A CA 1
ATOM 788 C C . ILE A 1 101 ? -7.262 4.572 -3.188 1.00 82.00 101 ILE A C 1
ATOM 790 O O . ILE A 1 101 ? -6.982 5.708 -3.566 1.00 82.00 101 ILE A O 1
ATOM 794 N N . CYS A 1 102 ? -6.920 4.120 -1.985 1.00 84.38 102 CYS A N 1
ATOM 795 C CA . CYS A 1 102 ? -6.053 4.868 -1.083 1.00 84.38 102 CYS A CA 1
ATOM 796 C C . CYS A 1 102 ? -4.594 4.584 -1.431 1.00 84.38 102 CYS A C 1
ATOM 798 O O . CYS A 1 102 ? -4.218 3.417 -1.556 1.00 84.38 102 CYS A O 1
ATOM 800 N N . MET A 1 103 ? -3.768 5.628 -1.513 1.00 86.19 103 MET A N 1
ATOM 801 C CA . MET A 1 103 ? -2.340 5.492 -1.790 1.00 86.19 103 MET A CA 1
ATOM 802 C C . MET A 1 103 ? -1.498 6.307 -0.808 1.00 86.19 103 MET A C 1
ATOM 804 O O . MET A 1 103 ? -1.765 7.486 -0.582 1.00 86.19 103 MET A O 1
ATOM 808 N N . PHE A 1 104 ? -0.460 5.695 -0.235 1.00 86.81 104 PHE A N 1
ATOM 809 C CA . PHE A 1 104 ? 0.453 6.376 0.6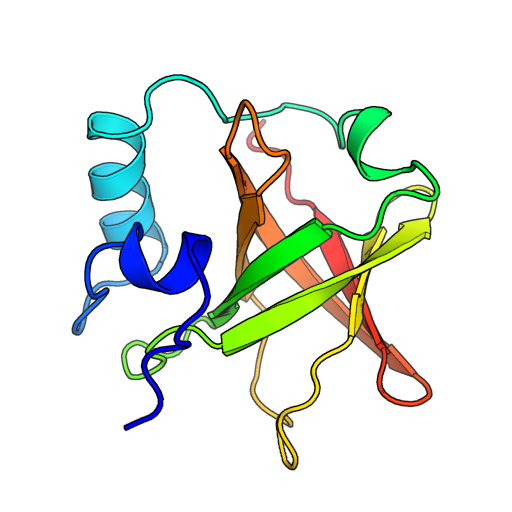89 1.00 86.81 104 PHE A CA 1
ATOM 810 C C . PHE A 1 104 ? 1.765 5.615 0.885 1.00 86.81 104 PHE A C 1
ATOM 812 O O . PHE A 1 104 ? 1.861 4.406 0.664 1.00 86.81 104 PHE A O 1
ATOM 819 N N . PHE A 1 105 ? 2.781 6.337 1.357 1.00 89.25 105 PHE A N 1
ATOM 820 C CA . PHE A 1 105 ? 4.032 5.741 1.810 1.00 89.25 105 PHE A CA 1
ATOM 821 C C . PHE A 1 105 ? 3.912 5.224 3.243 1.00 89.25 105 PHE A C 1
ATOM 823 O O . PHE A 1 105 ? 3.239 5.816 4.089 1.00 89.25 105 PHE A O 1
ATOM 830 N N . SER A 1 106 ? 4.644 4.160 3.550 1.00 89.44 106 SER A N 1
ATOM 831 C CA . SER A 1 106 ? 4.755 3.631 4.905 1.00 89.44 106 SER A CA 1
ATOM 832 C C . SER A 1 106 ? 6.139 3.096 5.223 1.00 89.44 106 SER A C 1
ATOM 834 O O . SER A 1 106 ? 6.907 2.728 4.334 1.00 89.44 106 SER A O 1
ATOM 836 N N . ASP A 1 107 ? 6.434 3.015 6.517 1.00 89.06 107 ASP A N 1
ATOM 837 C CA . ASP A 1 107 ? 7.587 2.283 7.024 1.00 89.06 107 ASP A CA 1
ATOM 838 C C . ASP A 1 107 ? 7.157 0.981 7.686 1.00 89.06 107 ASP A C 1
ATOM 840 O O . ASP A 1 107 ? 6.161 0.927 8.411 1.00 89.06 107 ASP A O 1
ATOM 844 N N . PHE A 1 108 ? 7.960 -0.063 7.524 1.00 87.81 108 PHE A N 1
ATOM 845 C CA . PHE A 1 108 ? 7.765 -1.289 8.282 1.00 87.81 108 PHE A CA 1
ATOM 846 C C . PHE A 1 108 ? 8.120 -1.113 9.759 1.00 87.81 108 PHE A C 1
ATOM 848 O O . PHE A 1 108 ? 9.219 -0.679 10.107 1.00 87.81 108 PHE A O 1
ATOM 855 N N . LYS A 1 109 ? 7.184 -1.501 10.632 1.00 85.38 109 LYS A N 1
ATOM 856 C CA . LYS A 1 109 ? 7.344 -1.475 12.089 1.00 85.38 109 LYS A CA 1
ATOM 857 C C . LYS A 1 109 ? 7.826 -2.831 12.600 1.00 85.38 109 LYS A C 1
ATOM 859 O O . LYS A 1 109 ? 8.882 -2.909 13.220 1.00 85.38 109 LYS A O 1
ATOM 864 N N . TYR A 1 110 ? 7.053 -3.892 12.355 1.00 85.12 110 TYR A N 1
ATOM 865 C CA . TYR A 1 110 ? 7.407 -5.271 12.709 1.00 85.12 110 TYR A CA 1
ATOM 866 C C . TYR A 1 110 ? 6.492 -6.306 12.029 1.00 85.12 110 TYR A C 1
ATOM 868 O O . TYR A 1 110 ? 5.396 -5.990 11.562 1.00 85.12 110 TYR A O 1
ATOM 876 N N . LEU A 1 111 ? 6.946 -7.565 12.024 1.00 86.06 111 LEU A N 1
ATOM 877 C CA . LEU A 1 111 ? 6.207 -8.746 11.574 1.00 86.06 111 LEU A CA 1
ATOM 878 C C . LEU A 1 111 ? 5.910 -9.622 12.790 1.00 86.06 111 LEU A C 1
ATOM 880 O O . LEU A 1 111 ? 6.824 -10.046 13.498 1.00 86.06 111 LEU A O 1
ATOM 884 N N . PHE A 1 112 ? 4.637 -9.918 13.035 1.00 86.19 112 PHE A N 1
ATOM 885 C CA . PHE A 1 112 ? 4.228 -10.800 14.125 1.00 86.19 112 PHE A CA 1
ATOM 886 C C . PHE A 1 112 ? 3.145 -11.766 13.657 1.00 86.19 112 PHE A C 1
ATOM 888 O O . PHE A 1 112 ? 2.095 -11.356 13.168 1.00 86.19 112 PHE A O 1
ATOM 895 N N . LYS A 1 113 ? 3.401 -13.074 13.800 1.00 85.56 113 LYS A N 1
ATOM 896 C CA . LYS A 1 113 ? 2.473 -14.152 13.404 1.00 85.56 113 LYS A CA 1
ATOM 897 C C . LYS A 1 113 ? 1.937 -14.014 11.963 1.00 85.56 113 LYS A C 1
ATOM 899 O O . LYS A 1 113 ? 0.756 -14.248 11.721 1.00 85.56 113 LYS A O 1
ATOM 904 N N . GLY A 1 114 ? 2.798 -13.629 11.017 1.00 84.12 114 GLY A N 1
ATOM 905 C CA . GLY A 1 114 ? 2.433 -13.486 9.599 1.00 84.12 114 GLY A CA 1
ATOM 906 C C . GLY A 1 114 ? 1.637 -12.220 9.262 1.00 84.12 114 GLY A C 1
ATOM 907 O O . GLY A 1 114 ? 1.050 -12.141 8.186 1.00 84.12 114 GLY A O 1
ATOM 908 N N . ARG A 1 115 ? 1.589 -11.246 10.178 1.00 88.25 115 ARG A N 1
ATOM 909 C CA . ARG A 1 115 ? 0.982 -9.932 9.958 1.00 88.25 115 ARG A CA 1
ATOM 910 C C . ARG A 1 115 ? 2.037 -8.830 10.010 1.00 88.25 115 ARG A C 1
ATOM 912 O O . ARG A 1 115 ? 2.916 -8.863 10.870 1.00 88.25 115 ARG A O 1
ATOM 919 N N . TYR A 1 116 ? 1.926 -7.867 9.108 1.00 89.12 116 TYR A N 1
ATOM 920 C CA . TYR A 1 116 ? 2.863 -6.766 8.912 1.00 89.12 116 TYR A CA 1
ATOM 921 C C . TYR A 1 116 ? 2.236 -5.494 9.467 1.00 89.12 116 TYR A C 1
ATOM 923 O O . TYR A 1 116 ? 1.175 -5.087 8.999 1.00 89.12 116 TYR A O 1
ATOM 931 N N . TRP A 1 117 ? 2.884 -4.873 10.450 1.00 90.25 117 TRP A N 1
ATOM 932 C CA . TRP A 1 117 ? 2.508 -3.547 10.934 1.00 90.25 117 TRP A CA 1
ATOM 933 C C . TRP A 1 117 ? 3.296 -2.513 10.142 1.00 90.25 117 TRP A C 1
ATOM 935 O O . TRP A 1 117 ? 4.525 -2.462 10.245 1.00 90.25 117 TRP A O 1
ATOM 945 N N . LEU A 1 118 ? 2.590 -1.704 9.357 1.00 88.56 118 LEU A N 1
ATOM 946 C CA . LEU A 1 118 ? 3.170 -0.657 8.523 1.00 88.56 118 LEU A CA 1
ATOM 947 C C . LEU A 1 118 ? 2.700 0.708 9.032 1.00 88.56 118 LEU A C 1
ATOM 949 O O . LEU A 1 118 ? 1.502 0.989 9.079 1.00 88.56 118 LEU A O 1
ATOM 953 N N . PHE A 1 119 ? 3.656 1.532 9.456 1.00 87.50 119 PHE A N 1
ATOM 954 C CA . PHE A 1 119 ? 3.431 2.887 9.944 1.00 87.50 119 PHE A CA 1
ATOM 955 C C . PHE A 1 119 ? 3.215 3.828 8.763 1.00 87.50 119 PHE A C 1
ATOM 957 O O . PHE A 1 119 ? 4.071 3.922 7.884 1.00 87.50 119 PHE A O 1
ATOM 964 N N . VAL A 1 120 ? 2.094 4.543 8.745 1.00 82.25 120 VAL A N 1
ATOM 965 C CA . VAL A 1 120 ? 1.744 5.429 7.629 1.00 82.25 120 VAL A CA 1
ATOM 966 C C . VAL A 1 120 ? 2.534 6.734 7.723 1.00 82.25 120 VAL A C 1
ATOM 968 O O . VAL A 1 120 ? 2.446 7.456 8.717 1.00 82.25 120 VAL A O 1
ATOM 971 N N . ARG A 1 121 ? 3.297 7.064 6.673 1.00 72.81 121 ARG A N 1
ATOM 972 C CA . ARG A 1 121 ? 3.956 8.366 6.548 1.00 72.81 121 ARG A CA 1
ATOM 973 C C . ARG A 1 121 ? 3.025 9.346 5.862 1.00 72.81 121 ARG A C 1
ATOM 975 O O . ARG A 1 121 ? 2.783 9.264 4.664 1.00 72.81 121 ARG A O 1
ATOM 982 N N . LEU A 1 122 ? 2.566 10.309 6.642 1.00 62.16 122 LEU A N 1
ATOM 983 C CA . LEU A 1 122 ? 1.825 11.458 6.152 1.00 62.16 122 LEU A CA 1
ATOM 984 C C . LEU A 1 122 ? 2.843 12.467 5.612 1.00 62.16 122 LEU A C 1
ATOM 986 O O . LEU A 1 122 ? 3.756 12.873 6.335 1.00 62.16 122 LEU A O 1
ATOM 990 N N . SER A 1 123 ? 2.738 12.819 4.333 1.00 52.34 123 SER A N 1
ATOM 991 C CA . SER A 1 123 ? 3.502 13.921 3.743 1.00 52.34 123 SER A CA 1
ATOM 992 C C . SER A 1 123 ? 3.026 15.230 4.374 1.00 52.34 123 SER A C 1
ATOM 994 O O . SER A 1 123 ? 1.903 15.653 4.125 1.00 52.34 123 SER A O 1
ATOM 996 N N . GLY A 1 124 ? 3.850 15.805 5.255 1.00 42.47 124 GLY A N 1
ATOM 997 C CA . GLY A 1 124 ? 3.618 17.115 5.875 1.00 42.47 124 GLY A CA 1
ATOM 998 C C . GLY A 1 124 ? 4.033 18.288 5.001 1.00 42.47 124 GLY A C 1
ATOM 999 O O . GLY A 1 124 ? 4.752 18.063 4.000 1.00 42.47 124 GLY A O 1
#

Foldseek 3Di:
DCQPPDPVSVPQDFLAQPFPVRSVVVVCVVAVPAADLDDPVLLQDCDKWWKWKAARHSPGRTFIWIFRHDDPFWTKIAHPDPPPPDQVQKIWMWIDPPVHIHIFIWGWDDADPRITTTGTDRDD

Organism: Acidithiobacillus ferrooxidans (NCBI:txid920)

Sequence (124 aa):
MTSDDTELGMMLPMRGTLSLVEYYEIIIGEFRDGIFDKIPDILCTDKRCDAVIFSADEMDGGTHFYLDGCETDSLIFRSNALGIEEDYKKSLIFIDQGDAICMFFSDFKYLFKGRYWLFVRLSG

Secondary structure (DSSP, 8-state):
-----SHHHHHSPP-TT--HHHHHHHHHHH--S---SS--GGGGSS--EEEEEEES-TT---EEEEEEEEETTEEEEE---TT----TTSEEEEEE-SS-EEEEEEEEEEEETTEEEEEEE---